Protein AF-A0A1V5TA59-F1 (afdb_monomer)

Secondary structure (DSSP, 8-state):
-HHHHHHHHHHHHHHHHHHHHHHS--SBPEEE--GGG----S-EEEEEEEEEEEETTTTEEEEEEEEEE--SS--TT-EEEEEEEESSSS-EEEEEEE-EE-HHHHHHHTTTS---SSEEEEEEEEE-TTSPSSEEEEEEEEE-SSS-EEEEEEEEEEE-

Structure (mmCIF, N/CA/C/O backbone):
data_AF-A0A1V5TA59-F1
#
_entry.id   AF-A0A1V5TA59-F1
#
loop_
_atom_site.group_PDB
_atom_site.id
_atom_site.type_symbol
_atom_site.label_atom_id
_atom_site.label_alt_id
_atom_site.label_comp_id
_atom_site.label_asym_id
_atom_site.label_entity_id
_atom_site.label_seq_id
_atom_site.pdbx_PDB_ins_code
_atom_site.Cartn_x
_atom_site.Cartn_y
_atom_site.Cartn_z
_atom_site.occupancy
_atom_site.B_iso_or_equiv
_atom_site.auth_seq_id
_atom_site.auth_comp_id
_atom_site.auth_asym_id
_atom_site.auth_atom_id
_atom_site.pdbx_PDB_model_num
ATOM 1 N N . MET A 1 1 ? 18.928 -1.586 -46.318 1.00 70.00 1 MET A N 1
ATOM 2 C CA . MET A 1 1 ? 17.678 -0.987 -45.790 1.00 70.00 1 MET A CA 1
ATOM 3 C C . MET A 1 1 ? 17.016 -1.875 -44.732 1.00 70.00 1 MET A C 1
ATOM 5 O O . MET A 1 1 ? 16.809 -1.398 -43.628 1.00 70.00 1 MET A O 1
ATOM 9 N N . TYR A 1 2 ? 16.780 -3.168 -45.000 1.00 85.81 2 TYR A N 1
ATOM 10 C CA . TYR A 1 2 ? 16.159 -4.109 -44.046 1.00 85.81 2 TYR A CA 1
ATOM 11 C C . TYR A 1 2 ? 16.878 -4.244 -42.693 1.00 85.81 2 TYR A C 1
ATOM 13 O O . TYR A 1 2 ? 16.224 -4.220 -41.657 1.00 85.81 2 TYR A O 1
ATOM 21 N N . HIS A 1 3 ? 18.214 -4.303 -42.673 1.00 91.50 3 HIS A N 1
ATOM 22 C CA . HIS A 1 3 ? 18.968 -4.377 -41.412 1.00 91.50 3 HIS A CA 1
ATOM 23 C C . HIS A 1 3 ? 18.749 -3.159 -40.508 1.00 91.50 3 HIS A C 1
ATOM 25 O O . HIS A 1 3 ? 18.651 -3.309 -39.298 1.00 91.50 3 HIS A O 1
ATOM 31 N N . LEU A 1 4 ? 18.612 -1.964 -41.091 1.00 93.62 4 LEU A N 1
ATOM 32 C CA . LEU A 1 4 ? 18.368 -0.741 -40.328 1.00 93.62 4 LEU A CA 1
ATOM 33 C C . LEU A 1 4 ? 16.965 -0.750 -39.706 1.00 93.62 4 LEU A C 1
ATOM 35 O O . LEU A 1 4 ? 16.811 -0.395 -38.545 1.00 93.62 4 LEU A O 1
ATOM 39 N N . VAL A 1 5 ? 15.965 -1.238 -40.446 1.00 94.44 5 VAL A N 1
ATOM 40 C CA . VAL A 1 5 ? 14.600 -1.423 -39.928 1.00 94.44 5 VAL A CA 1
ATOM 41 C C . VAL A 1 5 ? 14.586 -2.421 -38.767 1.00 94.44 5 VAL A C 1
ATOM 43 O O . VAL A 1 5 ? 14.000 -2.134 -37.728 1.00 94.44 5 VAL A O 1
ATOM 46 N N . ILE A 1 6 ? 15.277 -3.557 -38.904 1.00 95.19 6 ILE A N 1
ATOM 47 C CA . ILE A 1 6 ? 15.374 -4.568 -37.840 1.00 95.19 6 ILE A CA 1
ATOM 48 C C . ILE A 1 6 ? 16.051 -3.988 -36.595 1.00 95.19 6 ILE A C 1
ATOM 50 O O . ILE A 1 6 ? 15.548 -4.174 -35.492 1.00 95.19 6 ILE A O 1
ATOM 54 N N . ILE A 1 7 ? 17.149 -3.241 -36.755 1.00 96.25 7 ILE A N 1
ATOM 55 C CA . ILE A 1 7 ? 17.838 -2.597 -35.627 1.00 96.25 7 ILE A CA 1
ATOM 56 C C . ILE A 1 7 ? 16.904 -1.619 -34.912 1.00 96.25 7 ILE A C 1
ATOM 58 O O . ILE A 1 7 ? 16.820 -1.657 -33.689 1.00 96.25 7 ILE A O 1
ATOM 62 N N . VAL A 1 8 ? 16.162 -0.787 -35.649 1.00 95.69 8 VAL A N 1
ATOM 63 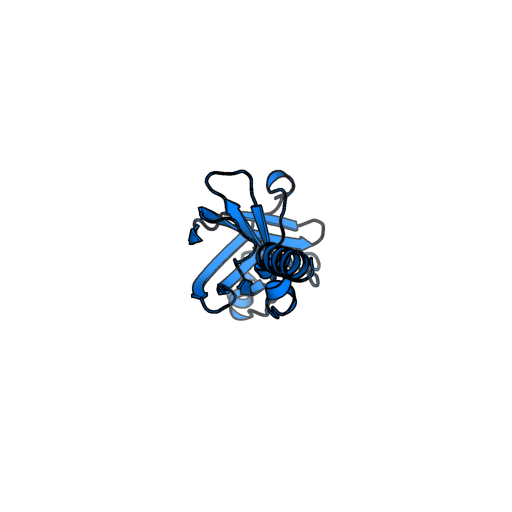C CA . VAL A 1 8 ? 15.194 0.146 -35.052 1.00 95.69 8 VAL A CA 1
ATOM 64 C C . VAL A 1 8 ? 14.113 -0.606 -34.274 1.00 95.69 8 VAL A C 1
ATOM 66 O O . VAL A 1 8 ? 13.815 -0.227 -33.145 1.00 95.69 8 VAL A O 1
ATOM 69 N N . ILE A 1 9 ? 13.570 -1.698 -34.822 1.00 94.75 9 ILE A N 1
ATOM 70 C CA . ILE A 1 9 ? 12.580 -2.536 -34.126 1.00 94.75 9 ILE A CA 1
ATOM 71 C C . ILE A 1 9 ? 13.171 -3.131 -32.842 1.00 94.75 9 ILE A C 1
ATOM 73 O O . ILE A 1 9 ? 12.536 -3.049 -31.794 1.00 94.75 9 ILE A O 1
ATOM 77 N N . CYS A 1 10 ? 14.386 -3.681 -32.892 1.00 94.00 10 CYS A N 1
ATOM 78 C CA . CYS A 1 10 ? 15.053 -4.237 -31.713 1.00 94.00 10 CYS A CA 1
ATOM 79 C C . CYS A 1 10 ? 15.318 -3.169 -30.645 1.00 94.00 10 CYS A C 1
ATOM 81 O O . CYS A 1 10 ? 15.102 -3.411 -29.462 1.00 94.00 10 CYS A O 1
ATOM 83 N N . VAL A 1 11 ? 15.750 -1.974 -31.049 1.00 93.94 11 VAL A N 1
ATOM 84 C CA . VAL A 1 11 ? 15.987 -0.855 -30.129 1.00 93.94 11 VAL A CA 1
ATOM 85 C C . VAL A 1 11 ? 14.679 -0.407 -29.477 1.00 93.94 11 VAL A C 1
ATOM 87 O O . VAL A 1 11 ? 14.627 -0.267 -28.258 1.00 93.94 11 VAL A O 1
ATOM 90 N N . LEU A 1 12 ? 13.604 -0.248 -30.255 1.00 93.50 12 LEU A N 1
ATOM 91 C CA . LEU A 1 12 ? 12.278 0.058 -29.713 1.00 93.50 12 LEU A CA 1
ATOM 92 C C . LEU A 1 12 ? 11.814 -1.034 -28.745 1.00 93.50 12 LEU A C 1
ATOM 94 O O . LEU A 1 12 ? 11.358 -0.719 -27.649 1.00 93.50 12 LEU A O 1
ATOM 98 N N . TYR A 1 13 ? 11.992 -2.306 -29.102 1.00 91.75 13 TYR A N 1
ATOM 99 C CA . TYR A 1 13 ? 11.674 -3.428 -28.224 1.00 91.75 13 TYR A CA 1
ATOM 100 C C . TYR A 1 13 ? 12.407 -3.327 -26.880 1.00 91.75 13 TYR A C 1
ATOM 102 O O . TYR A 1 13 ? 11.774 -3.487 -25.842 1.00 91.75 13 TYR A O 1
ATOM 110 N N . LEU A 1 14 ? 13.700 -2.983 -26.873 1.00 90.38 14 LEU A N 1
ATOM 111 C CA . LEU A 1 14 ? 14.466 -2.805 -25.634 1.00 90.38 14 LEU A CA 1
ATOM 112 C C . LEU A 1 14 ? 13.917 -1.670 -24.758 1.00 90.38 14 LEU A C 1
ATOM 114 O O . LEU A 1 14 ? 13.834 -1.834 -23.543 1.00 90.38 14 LEU A O 1
ATOM 118 N N . PHE A 1 15 ? 13.486 -0.551 -25.348 1.00 88.44 15 PHE A N 1
ATOM 119 C CA . PHE A 1 15 ? 12.879 0.551 -24.590 1.00 88.44 15 PHE A CA 1
ATOM 120 C C . PHE A 1 15 ? 11.531 0.180 -23.959 1.00 88.44 15 PHE A C 1
ATOM 122 O O . PHE A 1 15 ? 11.202 0.675 -22.882 1.00 88.44 15 PHE A O 1
ATOM 129 N N . PHE A 1 16 ? 10.756 -0.690 -24.609 1.00 90.75 16 PHE A N 1
ATOM 130 C CA . PHE A 1 16 ? 9.439 -1.113 -24.126 1.00 90.75 16 PHE A CA 1
ATOM 131 C C . PHE A 1 16 ? 9.446 -2.464 -23.404 1.00 90.75 16 PHE A C 1
ATOM 133 O O . PHE A 1 16 ? 8.394 -2.880 -22.920 1.00 90.75 16 PHE A O 1
ATOM 140 N N . ALA A 1 17 ? 10.597 -3.132 -23.280 1.00 88.25 17 ALA A N 1
ATOM 141 C CA . ALA A 1 17 ? 10.702 -4.490 -22.748 1.00 88.25 17 ALA A CA 1
ATOM 142 C C . ALA A 1 17 ? 10.071 -4.626 -21.355 1.00 88.25 17 ALA A C 1
ATOM 144 O O . ALA A 1 17 ? 9.270 -5.530 -21.131 1.00 88.25 17 ALA A O 1
ATOM 145 N N . ASN A 1 18 ? 10.346 -3.681 -20.453 1.00 87.56 18 ASN A N 1
ATOM 146 C CA . ASN A 1 18 ? 9.778 -3.666 -19.101 1.00 87.56 18 ASN A CA 1
ATOM 147 C C . ASN A 1 18 ? 8.251 -3.512 -19.118 1.00 87.56 18 ASN A C 1
ATOM 149 O O . ASN A 1 18 ? 7.536 -4.239 -18.430 1.00 87.56 18 ASN A O 1
ATOM 153 N N . THR A 1 19 ? 7.739 -2.594 -19.940 1.00 88.38 19 THR A N 1
ATOM 154 C CA . THR A 1 19 ? 6.296 -2.376 -20.104 1.00 88.38 19 THR A CA 1
ATOM 155 C C . THR A 1 19 ? 5.615 -3.618 -20.674 1.00 88.38 19 THR A C 1
ATOM 157 O O . THR A 1 19 ? 4.553 -4.000 -20.192 1.00 88.38 19 THR A O 1
ATOM 160 N N . ILE A 1 20 ? 6.235 -4.266 -21.665 1.00 88.44 20 ILE A N 1
ATOM 161 C CA . ILE A 1 20 ? 5.734 -5.499 -22.283 1.00 88.44 20 ILE A CA 1
ATOM 162 C C . ILE A 1 20 ? 5.744 -6.643 -21.267 1.00 88.44 20 ILE A C 1
ATOM 164 O O . ILE A 1 20 ? 4.732 -7.320 -21.123 1.00 88.44 20 ILE A O 1
ATOM 168 N N . ALA A 1 21 ? 6.834 -6.832 -20.518 1.00 87.38 21 ALA A N 1
ATOM 169 C CA . ALA A 1 21 ? 6.926 -7.854 -19.476 1.00 87.38 21 ALA A CA 1
ATOM 170 C C . ALA A 1 21 ? 5.797 -7.695 -18.441 1.00 87.38 21 ALA A C 1
ATOM 172 O O . ALA A 1 21 ? 5.088 -8.655 -18.141 1.00 87.38 21 ALA A O 1
ATOM 173 N N . LEU A 1 22 ? 5.539 -6.466 -17.981 1.00 88.69 22 LEU A N 1
ATOM 174 C CA . LEU A 1 22 ? 4.460 -6.161 -17.035 1.00 88.69 22 LEU A CA 1
ATOM 175 C C . LEU A 1 22 ? 3.043 -6.439 -17.574 1.00 88.69 22 LEU A C 1
ATOM 177 O O . LEU A 1 22 ? 2.104 -6.524 -16.776 1.00 88.69 22 LEU A O 1
ATOM 181 N N . LEU A 1 23 ? 2.839 -6.605 -18.889 1.00 88.06 23 LEU A N 1
ATOM 182 C CA . LEU A 1 23 ? 1.548 -7.055 -19.434 1.00 88.06 23 LEU A CA 1
ATOM 183 C C . LEU A 1 23 ? 1.240 -8.506 -19.050 1.00 88.06 23 LEU A C 1
ATOM 185 O O . LEU A 1 23 ? 0.073 -8.831 -18.852 1.00 88.06 23 LEU A O 1
ATOM 189 N N . PHE A 1 24 ? 2.269 -9.335 -18.878 1.00 89.31 24 PHE A N 1
ATOM 190 C CA . PHE A 1 24 ? 2.150 -10.750 -18.513 1.00 89.31 24 PHE A CA 1
ATOM 191 C C . PHE A 1 24 ? 2.226 -10.995 -16.998 1.00 89.31 24 PHE A C 1
ATOM 193 O O . PHE A 1 24 ? 2.137 -12.138 -16.553 1.00 89.31 24 PHE A O 1
ATOM 200 N N . TYR A 1 25 ? 2.387 -9.937 -16.197 1.00 90.25 25 TYR A N 1
ATOM 201 C CA . TYR A 1 25 ? 2.417 -10.045 -14.744 1.00 90.25 25 TYR A CA 1
ATOM 202 C C . TYR A 1 25 ? 1.008 -10.218 -14.162 1.00 90.25 25 TYR A C 1
ATOM 204 O O . TYR A 1 25 ? 0.137 -9.369 -14.375 1.00 90.25 25 TYR A O 1
ATOM 212 N N . ASN A 1 26 ? 0.818 -11.294 -13.393 1.00 86.94 26 ASN A N 1
ATOM 213 C CA . ASN A 1 26 ? -0.466 -11.671 -12.792 1.00 86.94 26 ASN A CA 1
ATOM 214 C C . ASN A 1 26 ? -0.672 -11.137 -11.361 1.00 86.94 26 ASN A C 1
ATOM 216 O O . ASN A 1 26 ? -1.763 -11.291 -10.816 1.00 86.94 26 ASN A O 1
ATOM 220 N N . GLY A 1 27 ? 0.348 -10.537 -10.740 1.00 85.94 27 GLY A N 1
ATOM 221 C CA . GLY A 1 27 ? 0.234 -9.922 -9.414 1.00 85.94 27 GLY A CA 1
ATOM 222 C C . GLY A 1 27 ? -0.225 -8.461 -9.459 1.00 85.94 27 GLY A C 1
ATOM 223 O O . GLY A 1 27 ? -0.564 -7.914 -10.515 1.00 85.94 27 GLY A O 1
ATOM 224 N N . SER A 1 28 ? -0.207 -7.799 -8.301 1.00 90.94 28 SER A N 1
ATOM 225 C CA . SER A 1 28 ? -0.584 -6.389 -8.208 1.00 90.94 28 SER A CA 1
ATOM 226 C C . SER A 1 28 ? 0.452 -5.498 -8.889 1.00 90.94 28 SER A C 1
ATOM 228 O O . SER A 1 28 ? 1.657 -5.624 -8.684 1.00 90.94 28 SER A O 1
ATOM 230 N N . LYS A 1 29 ? -0.017 -4.559 -9.708 1.00 90.00 29 LYS A N 1
ATOM 231 C CA . LYS A 1 29 ? 0.852 -3.629 -10.436 1.00 90.00 29 LYS A CA 1
ATOM 232 C C . LYS A 1 29 ? 1.027 -2.339 -9.647 1.00 90.00 29 LYS A C 1
ATOM 234 O O . LYS A 1 29 ? 0.087 -1.854 -9.017 1.00 90.00 29 LYS A O 1
ATOM 239 N N . VAL A 1 30 ? 2.229 -1.779 -9.724 1.00 94.25 30 VAL A N 1
ATOM 240 C CA . VAL A 1 30 ? 2.525 -0.439 -9.218 1.00 94.25 30 VAL A CA 1
ATOM 241 C C . VAL A 1 30 ? 1.934 0.612 -10.155 1.00 94.25 30 VAL A C 1
ATOM 243 O O . VAL A 1 30 ? 2.086 0.539 -11.374 1.00 94.25 30 VAL A O 1
ATOM 246 N N . GLU A 1 31 ? 1.279 1.620 -9.593 1.00 95.19 31 GLU A N 1
ATOM 247 C CA . GLU A 1 31 ? 0.785 2.780 -10.338 1.00 95.19 31 GLU A CA 1
ATOM 248 C C . GLU A 1 31 ? 1.328 4.074 -9.736 1.00 95.19 31 GLU A C 1
ATOM 250 O O . GLU A 1 31 ? 1.491 4.189 -8.525 1.00 95.19 31 GLU A O 1
ATOM 255 N N . LYS A 1 32 ? 1.621 5.070 -10.574 1.00 96.69 32 LYS A N 1
ATOM 256 C CA . LYS A 1 32 ? 2.077 6.377 -10.087 1.00 96.69 32 LYS A CA 1
ATOM 257 C C . LYS A 1 32 ? 0.918 7.124 -9.432 1.00 96.69 32 LYS A C 1
ATOM 259 O O . LYS A 1 32 ? -0.187 7.145 -9.968 1.00 96.69 32 LYS A O 1
ATOM 264 N N . V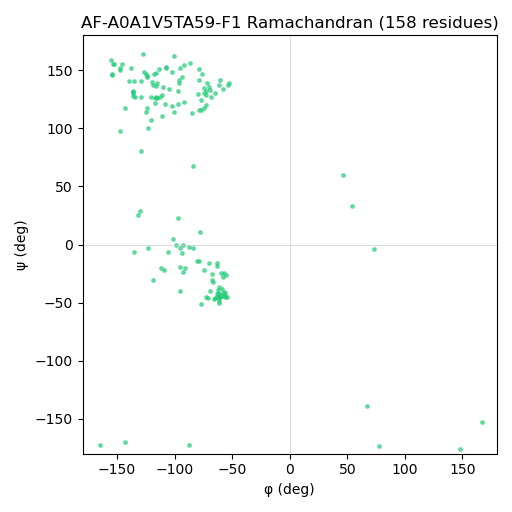AL A 1 33 ? 1.187 7.785 -8.312 1.00 97.50 33 VAL A N 1
ATOM 265 C CA . VAL A 1 33 ? 0.203 8.596 -7.587 1.00 97.50 33 VAL A CA 1
ATOM 266 C C . VAL A 1 33 ? 0.832 9.902 -7.106 1.00 97.50 33 VAL A C 1
ATOM 268 O O . VAL A 1 33 ? 2.036 9.969 -6.875 1.00 97.50 33 VAL A O 1
ATOM 271 N N . ASN A 1 34 ? 0.027 10.956 -6.962 1.00 97.12 34 ASN A N 1
ATOM 272 C CA . ASN A 1 34 ? 0.462 12.175 -6.289 1.00 97.12 34 ASN A CA 1
ATOM 273 C C . ASN A 1 34 ? 0.264 12.017 -4.774 1.00 97.12 34 ASN A C 1
ATOM 275 O O . ASN A 1 34 ? -0.876 11.955 -4.313 1.00 97.12 34 ASN A O 1
ATOM 279 N N . PHE A 1 35 ? 1.354 11.978 -4.007 1.00 96.38 35 PHE A N 1
ATOM 280 C CA . PHE A 1 35 ? 1.293 11.802 -2.555 1.00 96.38 35 PHE A CA 1
ATOM 281 C C . PHE A 1 35 ? 0.487 12.910 -1.861 1.00 96.38 35 PHE A C 1
ATOM 283 O O . PHE A 1 35 ? -0.304 12.617 -0.971 1.00 96.38 35 PHE A O 1
ATOM 290 N N . ASP A 1 36 ? 0.600 14.158 -2.323 1.00 94.81 36 ASP A N 1
ATOM 291 C CA . ASP A 1 36 ? -0.073 15.312 -1.705 1.00 94.81 36 ASP A CA 1
ATOM 292 C C . ASP A 1 36 ? -1.596 15.296 -1.919 1.00 94.81 36 ASP A C 1
ATOM 294 O O . ASP A 1 36 ? -2.345 15.985 -1.231 1.00 94.81 36 ASP A O 1
ATOM 298 N N . SER A 1 37 ? -2.077 14.484 -2.868 1.00 94.75 37 SER A N 1
ATOM 299 C CA . SER A 1 37 ? -3.511 14.258 -3.075 1.00 94.75 37 SER A CA 1
ATOM 300 C C . SER A 1 37 ? -4.111 13.249 -2.092 1.00 94.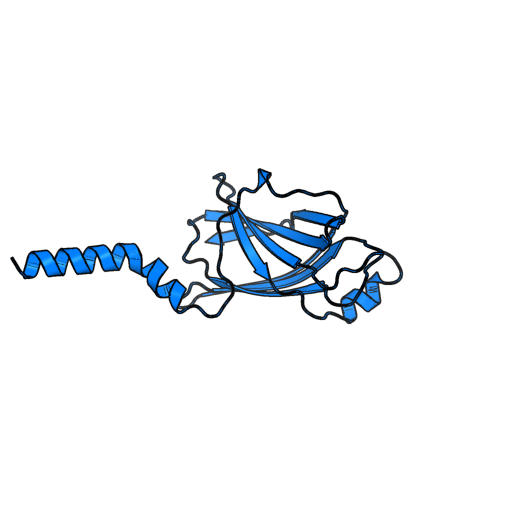75 37 SER A C 1
ATOM 302 O O . SER A 1 37 ? -5.337 13.158 -1.975 1.00 94.75 37 SER A O 1
ATOM 304 N N . LEU A 1 38 ? -3.270 12.485 -1.386 1.00 95.56 38 LEU A N 1
ATOM 305 C CA . LEU A 1 38 ? -3.718 11.479 -0.436 1.00 95.56 38 LEU A CA 1
ATOM 306 C C . LEU A 1 38 ? -4.121 12.169 0.868 1.00 95.56 38 LEU A C 1
ATOM 308 O O . LEU A 1 38 ? -3.308 12.783 1.555 1.00 95.56 38 LEU A O 1
ATOM 312 N N . LYS A 1 39 ? -5.404 12.074 1.208 1.00 93.06 39 LYS A N 1
ATOM 313 C CA . LYS A 1 39 ? -5.957 12.695 2.411 1.00 93.06 39 LYS A CA 1
ATOM 314 C C . LYS A 1 39 ? -5.915 11.723 3.585 1.00 93.06 39 LYS A C 1
ATOM 316 O O . LYS A 1 39 ? -5.984 10.509 3.408 1.00 93.06 39 LYS A O 1
ATOM 321 N N . SER A 1 40 ? -5.871 12.280 4.789 1.00 95.94 40 SER A N 1
ATOM 322 C CA . SER A 1 40 ? -6.015 11.547 6.043 1.00 95.94 40 SER A CA 1
ATOM 323 C C . SER A 1 40 ? -6.948 12.329 6.958 1.00 95.94 40 SER A C 1
ATOM 325 O O . SER A 1 40 ? -6.760 13.530 7.142 1.00 95.94 40 SER A O 1
ATOM 327 N N . ASN A 1 41 ? -7.985 11.678 7.478 1.00 95.75 41 ASN A N 1
ATOM 328 C CA . ASN A 1 41 ? -8.937 12.292 8.408 1.00 95.75 41 ASN A CA 1
ATOM 329 C C . ASN A 1 41 ? -9.278 11.401 9.609 1.00 95.75 41 ASN A C 1
ATOM 331 O O . ASN A 1 41 ? -9.986 11.837 10.513 1.00 95.75 41 ASN A O 1
ATOM 335 N N . SER A 1 42 ? -8.795 10.160 9.608 1.00 94.69 42 SER A N 1
ATOM 336 C CA . SER A 1 42 ? -9.094 9.161 10.622 1.00 94.69 42 SER A CA 1
ATOM 337 C C . SER A 1 42 ? -7.810 8.582 11.193 1.00 94.69 42 SER A C 1
ATOM 339 O O . SER A 1 42 ? -6.793 8.447 10.503 1.00 94.69 42 SER A O 1
ATOM 341 N N . LYS A 1 43 ? -7.865 8.205 12.470 1.00 93.31 43 LYS A N 1
ATOM 342 C CA . LYS A 1 43 ? -6.794 7.443 13.105 1.00 93.31 43 LYS A CA 1
ATOM 343 C C . LYS A 1 43 ? -6.753 6.043 12.492 1.00 93.31 43 LYS A C 1
ATOM 345 O O . LYS A 1 43 ? -7.775 5.358 12.455 1.00 93.31 43 LYS A O 1
ATOM 350 N N . ALA A 1 44 ? -5.578 5.633 12.024 1.00 95.06 44 ALA A N 1
ATOM 351 C CA . ALA A 1 44 ? -5.331 4.283 11.541 1.00 95.06 44 ALA A CA 1
ATOM 352 C C . ALA A 1 44 ? -4.569 3.452 12.573 1.00 95.06 44 ALA A C 1
ATOM 354 O O . ALA A 1 44 ? -3.738 3.968 13.322 1.00 95.06 44 ALA A O 1
ATOM 355 N N . TYR A 1 45 ? -4.844 2.156 12.557 1.00 96.94 45 TYR A N 1
ATOM 356 C CA . TYR A 1 45 ? -4.090 1.115 13.234 1.00 96.94 45 TYR A CA 1
ATOM 357 C C . TYR A 1 45 ? -3.494 0.229 12.154 1.00 96.94 45 TYR A C 1
ATOM 359 O O . TYR A 1 45 ? -4.215 -0.230 11.267 1.00 96.94 45 TYR A O 1
ATOM 367 N N . VAL A 1 46 ? -2.182 0.036 12.206 1.00 97.12 46 VAL A N 1
ATOM 368 C CA . VAL A 1 46 ? -1.423 -0.643 11.157 1.00 97.12 46 VAL A CA 1
ATOM 369 C C . VAL A 1 46 ? -0.386 -1.547 11.798 1.00 97.12 46 VAL A C 1
ATOM 371 O O . VAL A 1 46 ? 0.265 -1.160 12.768 1.00 97.12 46 VAL A O 1
ATOM 374 N N . SER A 1 47 ? -0.200 -2.725 11.216 1.00 97.00 47 SER A N 1
ATOM 375 C CA . SER A 1 47 ? 0.953 -3.575 11.475 1.00 97.00 47 SER A CA 1
ATOM 376 C C . SER A 1 47 ? 1.482 -4.129 10.159 1.00 97.00 47 SER A C 1
ATOM 378 O O . SER A 1 47 ? 0.716 -4.613 9.323 1.00 97.00 47 SER A O 1
ATOM 380 N N . VAL A 1 48 ? 2.798 -4.031 9.989 1.00 96.31 48 VAL A N 1
ATOM 381 C CA . VAL A 1 48 ? 3.544 -4.699 8.923 1.00 96.31 48 VAL A CA 1
ATOM 382 C C . VAL A 1 48 ? 4.179 -5.925 9.556 1.00 96.31 48 VAL A C 1
ATOM 384 O O . VAL A 1 48 ? 4.994 -5.793 10.465 1.00 96.31 48 VAL A O 1
ATOM 387 N N . GLU A 1 49 ? 3.748 -7.104 9.123 1.00 95.94 49 GLU A N 1
ATOM 388 C CA . GLU A 1 49 ? 4.171 -8.381 9.702 1.00 95.94 49 GLU A CA 1
ATOM 389 C C . GLU A 1 49 ? 5.336 -8.975 8.904 1.00 95.94 49 GLU A C 1
ATOM 391 O O . GLU A 1 49 ? 6.291 -9.472 9.497 1.00 95.94 49 GLU A O 1
ATOM 396 N N . SER A 1 50 ? 5.301 -8.871 7.571 1.00 93.38 50 SER A N 1
ATOM 397 C CA . SER A 1 50 ? 6.450 -9.200 6.728 1.00 93.38 50 SER A CA 1
ATOM 398 C C . SER A 1 50 ? 6.521 -8.343 5.464 1.00 93.38 50 SER A C 1
ATOM 400 O O . SER A 1 50 ? 5.510 -7.884 4.928 1.00 93.38 50 SER A O 1
ATOM 402 N N . SER A 1 51 ? 7.751 -8.125 5.002 1.00 93.88 51 SER A N 1
ATOM 403 C CA . SER A 1 51 ? 8.085 -7.506 3.722 1.00 93.88 51 SER A CA 1
ATOM 404 C C . SER A 1 51 ? 9.315 -8.226 3.179 1.00 93.88 51 SER A C 1
ATOM 406 O O . SER A 1 51 ? 10.355 -8.220 3.837 1.00 93.88 51 SER A O 1
ATOM 408 N N . GLU A 1 52 ? 9.196 -8.880 2.028 1.00 94.62 52 GLU A N 1
ATOM 409 C CA . GLU A 1 52 ? 10.219 -9.796 1.512 1.00 94.62 52 GLU A CA 1
ATOM 410 C C . GLU A 1 52 ? 10.466 -9.587 0.019 1.00 94.62 52 GLU A C 1
ATOM 412 O O . GLU A 1 52 ? 9.531 -9.628 -0.782 1.00 94.62 52 GLU A O 1
ATOM 417 N N . HIS A 1 53 ? 11.742 -9.472 -0.346 1.00 94.75 53 HIS A N 1
ATOM 418 C CA . HIS A 1 53 ? 12.173 -9.499 -1.735 1.00 94.75 53 HIS A CA 1
ATOM 419 C C . HIS A 1 53 ? 12.173 -10.941 -2.247 1.00 94.75 53 HIS A C 1
ATOM 421 O O . HIS A 1 53 ? 12.942 -11.782 -1.773 1.00 94.75 53 HIS A O 1
ATOM 427 N N . LEU A 1 54 ? 11.312 -11.229 -3.222 1.00 93.88 54 LEU A N 1
ATOM 428 C CA . LEU A 1 54 ? 11.212 -12.538 -3.869 1.00 93.88 54 LEU A CA 1
ATOM 429 C C . LEU A 1 54 ? 12.077 -12.625 -5.137 1.00 93.88 54 LEU A C 1
ATOM 431 O O . LEU A 1 54 ? 12.451 -13.725 -5.550 1.00 93.88 54 LEU A O 1
ATOM 435 N N . GLY A 1 55 ? 12.394 -11.481 -5.752 1.00 91.25 55 GLY A N 1
ATOM 436 C CA . GLY A 1 55 ? 13.218 -11.386 -6.955 1.00 91.25 55 GLY A CA 1
ATOM 437 C C . GLY A 1 55 ? 12.548 -11.989 -8.193 1.00 91.25 55 GLY A C 1
ATOM 438 O O . GLY A 1 55 ? 11.355 -11.803 -8.441 1.00 91.25 55 GLY A O 1
ATOM 439 N N . GLY A 1 56 ? 13.331 -12.704 -9.003 1.00 89.75 56 GLY A N 1
ATOM 440 C CA . GLY A 1 56 ? 12.865 -13.336 -10.238 1.00 89.75 56 GLY A CA 1
ATOM 441 C C . GLY A 1 56 ? 12.708 -12.362 -11.410 1.00 89.75 56 GLY A C 1
ATOM 442 O O . GLY A 1 56 ? 13.061 -11.192 -11.330 1.00 89.75 56 GLY A O 1
ATOM 443 N N . MET A 1 57 ? 12.160 -12.849 -12.529 1.00 88.00 57 MET A N 1
ATOM 444 C CA . MET A 1 57 ? 12.059 -12.068 -13.776 1.00 88.00 57 MET A CA 1
ATOM 445 C C . MET A 1 57 ? 11.246 -10.773 -13.623 1.00 88.00 57 MET A C 1
ATOM 447 O O . MET A 1 57 ? 11.437 -9.847 -14.408 1.00 88.00 57 MET A O 1
ATOM 451 N N . PHE A 1 58 ? 10.335 -10.719 -12.646 1.00 92.12 58 PHE A N 1
ATOM 452 C CA . PHE A 1 58 ? 9.480 -9.562 -12.392 1.00 92.12 58 PHE A CA 1
ATOM 453 C C . PHE A 1 58 ? 9.944 -8.685 -11.221 1.00 92.12 58 PHE A C 1
ATOM 455 O O . PHE A 1 58 ? 9.230 -7.733 -10.908 1.00 92.12 58 PHE A O 1
ATOM 462 N N . GLU A 1 59 ? 11.098 -8.963 -10.598 1.00 92.81 59 GLU A N 1
ATOM 463 C CA . GLU A 1 59 ? 11.580 -8.257 -9.395 1.00 92.81 59 GLU A CA 1
ATOM 464 C C . GLU A 1 59 ? 10.457 -8.115 -8.354 1.00 92.81 59 GLU A C 1
ATOM 466 O O . GLU A 1 59 ? 9.973 -7.015 -8.052 1.00 92.81 59 GLU A O 1
ATOM 471 N N . GLU A 1 60 ? 9.939 -9.267 -7.925 1.00 94.69 60 GLU A N 1
ATOM 472 C CA . GLU A 1 60 ? 8.755 -9.346 -7.081 1.00 94.69 60 GLU A CA 1
ATOM 473 C C . GLU A 1 60 ? 9.069 -9.045 -5.616 1.00 94.69 60 GLU A C 1
ATOM 475 O O . GLU A 1 60 ? 10.061 -9.505 -5.055 1.00 94.69 60 GLU A O 1
ATOM 480 N N . GLU A 1 61 ? 8.140 -8.343 -4.984 1.00 96.00 61 GLU A N 1
ATOM 481 C CA . GLU A 1 61 ? 8.096 -8.077 -3.554 1.00 96.00 61 GLU A CA 1
ATOM 482 C C . GLU A 1 61 ? 6.828 -8.691 -2.965 1.00 96.00 61 GLU A C 1
ATOM 484 O O . GLU A 1 61 ? 5.765 -8.726 -3.599 1.00 96.00 61 GLU A O 1
ATOM 489 N N . TYR A 1 62 ? 6.932 -9.148 -1.725 1.00 95.31 62 TYR A N 1
ATOM 490 C CA . TYR A 1 62 ? 5.829 -9.656 -0.928 1.00 95.31 62 TYR A CA 1
ATOM 491 C C . TYR A 1 62 ? 5.605 -8.773 0.291 1.00 95.31 62 TYR A C 1
ATOM 493 O O . TYR A 1 62 ? 6.553 -8.404 0.974 1.00 95.31 62 TYR A O 1
ATOM 501 N N . PHE A 1 63 ? 4.344 -8.466 0.585 1.00 96.06 63 PHE A N 1
ATOM 502 C CA . PHE A 1 63 ? 3.960 -7.662 1.737 1.00 96.06 63 PHE A CA 1
ATOM 503 C C . PHE A 1 63 ? 2.782 -8.295 2.480 1.00 96.06 63 PHE A C 1
ATOM 505 O O . PHE A 1 63 ? 1.727 -8.557 1.887 1.00 96.06 63 PHE A O 1
ATOM 512 N N . HIS A 1 64 ? 2.946 -8.485 3.790 1.00 96.56 64 HIS A N 1
ATOM 513 C CA . HIS A 1 64 ? 1.939 -9.044 4.684 1.00 96.56 64 HIS A CA 1
ATOM 514 C C . HIS A 1 64 ? 1.717 -8.168 5.915 1.00 96.56 64 HIS A C 1
ATOM 516 O O . HIS A 1 64 ? 2.655 -7.629 6.506 1.00 96.56 64 HIS A O 1
ATOM 522 N N . GLY A 1 65 ? 0.461 -8.052 6.335 1.00 97.44 65 GLY A N 1
ATOM 523 C CA . GLY A 1 65 ? 0.107 -7.334 7.551 1.00 97.44 65 GLY A CA 1
ATOM 524 C C . GLY A 1 65 ? -1.385 -7.079 7.657 1.00 97.44 65 GLY A C 1
ATOM 525 O O . GLY A 1 65 ? -2.204 -7.809 7.092 1.00 97.44 65 GLY A O 1
ATOM 526 N N . TRP A 1 66 ? -1.752 -6.017 8.365 1.00 97.81 66 TRP A N 1
ATOM 527 C CA . TRP A 1 66 ? -3.138 -5.580 8.487 1.00 97.81 66 TRP A CA 1
ATOM 528 C C . TRP A 1 66 ? -3.239 -4.082 8.760 1.00 97.81 66 TRP A C 1
ATOM 530 O O . TRP A 1 66 ? -2.321 -3.460 9.298 1.00 97.81 66 TRP A O 1
ATOM 540 N N . ALA A 1 67 ? -4.376 -3.498 8.387 1.00 97.62 67 ALA A N 1
ATOM 541 C CA . ALA A 1 67 ? -4.667 -2.102 8.661 1.00 97.62 67 ALA A CA 1
ATOM 542 C C . ALA A 1 67 ? -6.171 -1.803 8.726 1.00 97.62 67 ALA A C 1
ATOM 544 O O . ALA A 1 67 ? -6.981 -2.390 8.000 1.00 97.62 67 ALA A O 1
ATOM 545 N N . PHE A 1 68 ? -6.557 -0.857 9.582 1.00 96.88 68 PHE A N 1
ATOM 546 C CA . PHE A 1 68 ? -7.921 -0.334 9.648 1.00 96.88 68 PHE A CA 1
ATOM 547 C C . PHE A 1 68 ? -7.9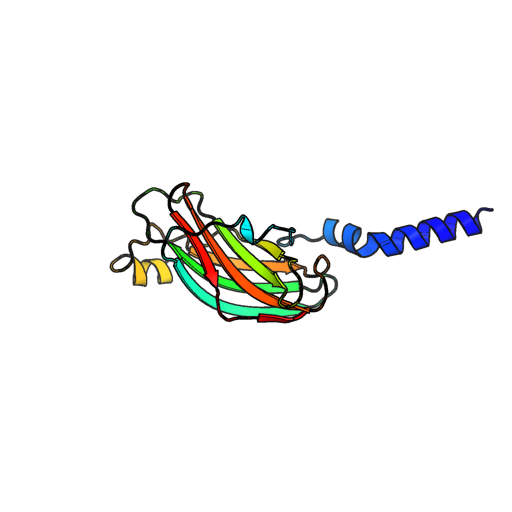80 1.083 10.232 1.00 96.88 68 PHE A C 1
ATOM 549 O O . PHE A 1 68 ? -7.079 1.506 10.955 1.00 96.88 68 PHE A O 1
ATOM 556 N N . CYS A 1 69 ? -9.056 1.806 9.937 1.00 95.94 69 CYS A N 1
ATOM 557 C CA . CYS A 1 69 ? -9.482 2.992 10.670 1.00 95.94 69 CYS A CA 1
ATOM 558 C C . CYS A 1 69 ? -10.722 2.658 11.501 1.00 95.94 69 CYS A C 1
ATOM 560 O O . CYS A 1 69 ? -11.499 1.767 11.157 1.00 95.94 69 CYS A O 1
ATOM 562 N N . GLU A 1 70 ? -10.918 3.379 12.601 1.00 93.06 70 GLU A N 1
ATOM 563 C CA . GLU A 1 70 ? -12.138 3.221 13.396 1.00 93.06 70 GLU A CA 1
ATOM 564 C C . GLU A 1 70 ? -13.343 3.673 12.573 1.00 93.06 70 GLU A C 1
ATOM 566 O O . GLU A 1 70 ? -13.345 4.771 12.011 1.00 93.06 70 GLU A O 1
ATOM 571 N N . THR A 1 71 ? -14.382 2.846 12.514 1.00 91.69 71 THR A N 1
ATOM 572 C CA . THR A 1 71 ? -15.629 3.232 11.866 1.00 91.69 71 THR A CA 1
ATOM 573 C C . THR A 1 71 ? -16.816 2.461 12.428 1.00 91.69 71 THR A C 1
ATOM 575 O O . THR A 1 71 ? -16.717 1.304 12.829 1.00 91.69 71 THR A O 1
ATOM 578 N N . LYS A 1 72 ? -17.969 3.127 12.479 1.00 86.88 72 LYS A N 1
ATOM 579 C CA . LYS A 1 72 ? -19.248 2.522 12.887 1.00 86.88 72 LYS A CA 1
ATOM 580 C C . LYS A 1 72 ? -20.186 2.289 11.705 1.00 86.88 72 LYS A C 1
ATOM 582 O O . LYS A 1 72 ? -21.259 1.723 11.895 1.00 86.88 72 LYS A O 1
ATOM 587 N N . VAL A 1 73 ? -19.809 2.764 10.521 1.00 90.81 73 VAL A N 1
ATOM 588 C CA . VAL A 1 73 ? -20.597 2.616 9.298 1.00 90.81 73 VAL A CA 1
ATOM 589 C C . VAL A 1 73 ? -20.027 1.482 8.458 1.00 90.81 73 VAL A C 1
ATOM 591 O O . VAL A 1 73 ? -18.890 1.062 8.669 1.00 90.81 73 VAL A O 1
ATOM 594 N N . ASP A 1 74 ? -20.834 0.985 7.525 1.00 91.69 74 ASP A N 1
ATOM 595 C CA . ASP A 1 74 ? -20.419 -0.085 6.626 1.00 91.69 74 ASP A CA 1
ATOM 596 C C . ASP A 1 74 ? -19.107 0.250 5.900 1.00 91.69 74 ASP A C 1
ATOM 598 O O . ASP A 1 74 ? -18.890 1.374 5.438 1.00 91.69 74 ASP A O 1
ATOM 602 N N . ASN A 1 75 ? -18.230 -0.746 5.827 1.00 92.75 75 ASN A N 1
ATOM 603 C CA . ASN A 1 75 ? -16.942 -0.682 5.145 1.00 92.75 75 ASN A CA 1
ATOM 604 C C . ASN A 1 75 ? -16.761 -1.886 4.205 1.00 92.75 75 ASN A C 1
ATOM 606 O O . ASN A 1 75 ? -15.642 -2.342 3.972 1.00 92.75 75 ASN A O 1
ATOM 610 N N . THR A 1 76 ? -17.851 -2.449 3.672 1.00 89.12 76 THR A N 1
ATOM 611 C CA . THR A 1 76 ? -17.783 -3.664 2.841 1.00 89.12 76 THR A CA 1
ATOM 612 C C . THR A 1 76 ? -16.877 -3.474 1.614 1.00 89.12 76 THR A C 1
ATOM 614 O O . THR A 1 76 ? -16.230 -4.416 1.164 1.00 89.12 76 THR A O 1
ATOM 617 N N . ASN A 1 77 ? -16.750 -2.234 1.128 1.00 89.38 77 ASN A N 1
ATOM 618 C CA . ASN A 1 77 ? -15.882 -1.854 0.009 1.00 89.38 77 ASN A CA 1
ATOM 619 C C . ASN A 1 77 ? -14.516 -1.288 0.443 1.00 89.38 77 ASN A C 1
ATOM 621 O O . ASN A 1 77 ? -13.894 -0.535 -0.313 1.00 89.38 77 ASN A O 1
ATOM 625 N N . LYS A 1 78 ? -14.057 -1.615 1.656 1.00 94.19 78 LYS A N 1
ATOM 626 C CA . LYS A 1 78 ? -12.780 -1.148 2.198 1.00 94.19 78 LYS A CA 1
ATOM 627 C C . LYS A 1 78 ? -11.617 -1.438 1.254 1.00 94.19 78 LYS A C 1
ATOM 629 O O . LYS A 1 78 ? -11.483 -2.533 0.707 1.00 94.19 78 LYS A O 1
ATOM 634 N N . GLN A 1 79 ? -10.713 -0.470 1.149 1.00 95.31 79 GLN A N 1
ATOM 635 C CA . GLN A 1 79 ? -9.462 -0.595 0.413 1.00 95.31 79 GLN A CA 1
ATOM 636 C C . GLN A 1 79 ? -8.278 -0.409 1.351 1.00 95.31 79 GLN A C 1
ATOM 638 O O . GLN A 1 79 ? -8.255 0.505 2.179 1.00 95.31 79 GLN A O 1
ATOM 643 N N . ILE A 1 80 ? -7.272 -1.263 1.185 1.00 97.06 80 ILE A N 1
ATOM 644 C CA . ILE A 1 80 ? -5.989 -1.123 1.860 1.00 97.06 80 ILE A CA 1
ATOM 645 C C . ILE A 1 80 ? -4.919 -1.123 0.777 1.00 97.06 80 ILE A C 1
ATOM 647 O O . ILE A 1 80 ? -4.736 -2.109 0.070 1.00 97.06 80 ILE A O 1
ATOM 651 N N . ASN A 1 81 ? -4.236 0.003 0.617 1.00 97.62 81 ASN A N 1
ATOM 652 C CA . ASN A 1 81 ? -3.218 0.181 -0.408 1.00 97.62 81 ASN A CA 1
ATOM 653 C C . ASN A 1 81 ? -1.857 0.402 0.247 1.00 97.62 81 ASN A C 1
ATOM 655 O O . ASN A 1 81 ? -1.757 1.042 1.295 1.00 97.62 81 ASN A O 1
ATOM 659 N N . ILE A 1 82 ? -0.806 -0.071 -0.412 1.00 98.06 82 ILE A N 1
ATOM 660 C CA . ILE A 1 82 ? 0.578 0.195 -0.020 1.00 98.06 82 ILE A CA 1
ATOM 661 C C . ILE A 1 82 ? 1.079 1.353 -0.877 1.00 98.06 82 ILE A C 1
ATOM 663 O O . ILE A 1 82 ? 0.872 1.370 -2.092 1.00 98.06 82 ILE A O 1
ATOM 667 N N . ILE A 1 83 ? 1.702 2.343 -0.251 1.00 98.31 83 ILE A N 1
ATOM 668 C CA . ILE A 1 83 ? 2.189 3.557 -0.895 1.00 98.31 83 ILE A CA 1
ATOM 669 C C . ILE A 1 83 ? 3.697 3.650 -0.673 1.00 98.31 83 ILE A C 1
ATOM 671 O O . ILE A 1 83 ? 4.171 3.622 0.458 1.00 98.31 83 ILE A O 1
ATOM 675 N N . PHE A 1 84 ? 4.445 3.819 -1.755 1.00 98.19 84 PHE A N 1
ATOM 676 C CA . PHE A 1 84 ? 5.894 3.969 -1.747 1.00 98.19 84 PHE A CA 1
ATOM 677 C C . PHE A 1 84 ? 6.238 5.397 -2.143 1.00 98.19 84 PHE A C 1
ATOM 679 O O . PHE A 1 84 ? 6.033 5.787 -3.294 1.00 98.19 84 PHE A O 1
ATOM 686 N N . LYS A 1 85 ? 6.751 6.197 -1.207 1.00 98.25 85 LYS A N 1
ATOM 687 C CA . LYS A 1 85 ? 7.213 7.566 -1.477 1.00 98.25 85 LYS A CA 1
ATOM 688 C C . LYS A 1 85 ? 8.731 7.573 -1.549 1.00 98.25 85 LYS A C 1
ATOM 690 O O . LYS A 1 85 ? 9.388 7.219 -0.575 1.00 98.25 85 LYS A O 1
ATOM 695 N N . ASN A 1 86 ? 9.283 7.963 -2.694 1.00 97.94 86 ASN A N 1
ATOM 696 C CA . ASN A 1 86 ? 10.729 8.028 -2.863 1.00 97.94 86 ASN A CA 1
ATOM 697 C C . ASN A 1 86 ? 11.333 9.037 -1.871 1.00 97.94 86 ASN A C 1
ATOM 699 O O . ASN A 1 86 ? 10.797 10.125 -1.673 1.00 97.94 86 ASN A O 1
ATOM 703 N N . ASN A 1 87 ? 12.458 8.682 -1.255 1.00 96.81 87 ASN A N 1
ATOM 704 C CA . ASN A 1 87 ? 13.102 9.518 -0.241 1.00 96.81 87 ASN A CA 1
ATOM 705 C C . ASN A 1 87 ? 13.821 10.748 -0.814 1.00 96.81 87 ASN A C 1
ATOM 707 O O . ASN A 1 87 ? 14.062 11.711 -0.090 1.00 96.81 87 ASN A O 1
ATOM 711 N N . LYS A 1 88 ? 14.191 10.720 -2.099 1.00 96.31 88 LYS A N 1
ATOM 712 C CA . LYS A 1 88 ? 14.984 11.770 -2.761 1.00 96.31 88 LYS A CA 1
ATOM 713 C C . LYS A 1 88 ? 14.199 12.556 -3.806 1.00 96.31 88 LYS A C 1
ATOM 715 O O . LYS A 1 88 ? 14.609 13.650 -4.180 1.00 96.31 88 LYS A O 1
ATOM 720 N N . THR A 1 89 ? 13.101 12.001 -4.305 1.00 94.75 89 THR A N 1
ATOM 721 C CA . THR A 1 89 ? 12.271 12.612 -5.347 1.00 94.75 89 THR A CA 1
ATOM 722 C C . THR A 1 89 ? 10.814 12.662 -4.905 1.00 94.75 89 THR A C 1
ATOM 724 O O . THR A 1 89 ? 10.395 11.927 -4.020 1.00 94.75 89 THR A O 1
ATOM 727 N N . ASN A 1 90 ? 9.993 13.471 -5.574 1.00 90.69 90 ASN A N 1
ATOM 728 C CA . ASN A 1 90 ? 8.548 13.498 -5.319 1.00 90.69 90 ASN A CA 1
ATOM 729 C C . ASN A 1 90 ? 7.793 12.324 -5.973 1.00 90.69 90 ASN A C 1
ATOM 731 O O . ASN A 1 90 ? 6.564 12.341 -6.037 1.00 90.69 90 ASN A O 1
ATOM 735 N N . LYS A 1 91 ? 8.495 11.310 -6.502 1.00 96.56 91 LYS A N 1
ATOM 736 C CA . LYS A 1 91 ? 7.838 10.161 -7.131 1.00 96.56 91 LYS A CA 1
ATOM 737 C C . LYS A 1 91 ? 7.206 9.276 -6.068 1.00 96.56 91 LYS A C 1
ATOM 739 O O . LYS A 1 91 ? 7.842 8.895 -5.086 1.00 96.56 91 LYS A O 1
ATOM 744 N N . CYS A 1 92 ? 5.953 8.921 -6.310 1.00 97.81 92 CYS A N 1
ATOM 745 C CA . CYS A 1 92 ? 5.191 8.064 -5.430 1.00 97.81 92 CYS A CA 1
ATOM 746 C C . CYS A 1 92 ? 4.440 7.007 -6.237 1.00 97.81 92 CYS A C 1
ATOM 748 O O . CYS A 1 92 ? 3.933 7.280 -7.331 1.00 97.81 92 CYS A O 1
ATOM 750 N N . TYR A 1 93 ? 4.403 5.798 -5.691 1.00 98.00 93 TYR A N 1
ATOM 751 C CA . TYR A 1 93 ? 3.775 4.636 -6.298 1.00 98.00 93 TYR A CA 1
ATOM 752 C C . TYR A 1 93 ? 2.761 4.036 -5.330 1.00 98.00 93 TYR A C 1
ATOM 754 O O . TYR A 1 93 ? 2.964 4.064 -4.119 1.00 98.00 93 TYR A O 1
ATOM 762 N N . ARG A 1 94 ? 1.676 3.487 -5.864 1.00 98.00 94 ARG A N 1
ATOM 763 C CA . ARG A 1 94 ? 0.639 2.779 -5.122 1.00 98.00 94 ARG A CA 1
ATOM 764 C C . ARG A 1 94 ? 0.533 1.352 -5.626 1.00 98.00 94 ARG A C 1
ATOM 766 O O . ARG A 1 94 ? 0.563 1.111 -6.829 1.00 98.00 94 ARG A O 1
ATOM 773 N N . VAL A 1 95 ? 0.343 0.430 -4.697 1.00 97.12 95 VAL A N 1
ATOM 774 C CA . VAL A 1 95 ? -0.061 -0.947 -4.954 1.00 97.12 95 VAL A CA 1
ATOM 775 C C . VAL A 1 95 ? -1.411 -1.145 -4.288 1.00 97.12 95 VAL A C 1
ATOM 777 O O . VAL A 1 95 ? -1.555 -0.939 -3.081 1.00 97.12 95 VAL A O 1
ATOM 780 N N . LYS A 1 96 ? -2.417 -1.515 -5.080 1.00 95.25 96 LYS A N 1
ATOM 781 C CA . LYS A 1 96 ? -3.734 -1.861 -4.545 1.00 95.25 96 LYS A CA 1
ATOM 782 C C . LYS A 1 96 ? -3.694 -3.285 -4.002 1.00 95.25 96 LYS A C 1
ATOM 784 O O . LYS A 1 96 ? -3.265 -4.196 -4.712 1.00 95.25 96 LYS A O 1
ATOM 789 N N . SER A 1 97 ? -4.155 -3.469 -2.768 1.00 91.81 97 SER A N 1
ATOM 790 C CA . SER A 1 97 ? -4.384 -4.789 -2.184 1.00 91.81 97 SER A CA 1
ATOM 791 C C . SER A 1 97 ? -5.871 -4.966 -1.918 1.00 91.81 97 SER A C 1
ATOM 793 O O . SER A 1 97 ? -6.552 -4.065 -1.428 1.00 91.81 97 SER A O 1
ATOM 795 N N . ASN A 1 98 ? -6.373 -6.161 -2.205 1.00 87.44 98 ASN A N 1
ATOM 796 C CA . ASN A 1 98 ? -7.698 -6.550 -1.748 1.00 87.44 98 ASN A CA 1
ATOM 797 C C . ASN A 1 98 ? -7.616 -6.839 -0.251 1.00 87.44 98 ASN A C 1
ATOM 799 O O . ASN A 1 98 ? -6.733 -7.592 0.175 1.00 87.44 98 ASN A O 1
ATOM 803 N N . ALA A 1 99 ? -8.524 -6.258 0.533 1.00 93.75 99 ALA A N 1
ATOM 804 C CA . ALA A 1 99 ? -8.617 -6.553 1.954 1.00 93.75 99 ALA A CA 1
ATOM 805 C C . ALA A 1 99 ? -8.845 -8.058 2.159 1.00 93.75 99 ALA A C 1
ATOM 807 O O . ALA A 1 99 ? -9.670 -8.672 1.481 1.00 93.75 99 ALA A O 1
ATOM 808 N N . GLN A 1 100 ? -8.093 -8.655 3.077 1.00 95.50 100 GLN A N 1
ATOM 809 C CA . GLN A 1 100 ? -8.175 -10.079 3.396 1.00 95.50 100 GLN A CA 1
ATOM 810 C C . GLN A 1 100 ? -8.838 -10.294 4.753 1.00 95.50 100 GLN A C 1
ATOM 812 O O . GLN A 1 100 ? -8.745 -9.455 5.653 1.00 95.50 100 GLN A O 1
ATOM 817 N N . PHE A 1 101 ? -9.486 -11.444 4.919 1.00 96.38 101 PHE A N 1
ATOM 818 C CA . PHE A 1 101 ? -10.124 -11.800 6.178 1.00 96.38 101 PHE A CA 1
ATOM 819 C C . PHE A 1 101 ? -9.076 -12.160 7.248 1.00 96.38 101 PHE A C 1
ATOM 821 O O . PHE A 1 101 ? -8.296 -13.094 7.081 1.00 96.38 101 PHE A O 1
ATOM 828 N N . ARG A 1 102 ? -9.070 -11.411 8.355 1.00 96.88 102 ARG A N 1
ATOM 829 C CA . ARG A 1 102 ? -8.218 -11.564 9.545 1.00 96.88 102 ARG A CA 1
ATOM 830 C C . ARG A 1 102 ? -9.092 -11.573 10.810 1.00 96.88 102 ARG A C 1
ATOM 832 O O . ARG A 1 102 ? -9.268 -10.534 11.460 1.00 96.88 102 ARG A O 1
ATOM 839 N N . PRO A 1 103 ? -9.714 -12.720 11.148 1.00 96.31 103 PRO A N 1
ATOM 840 C CA . PRO A 1 103 ? -10.604 -12.829 12.305 1.00 96.31 103 PRO A CA 1
ATOM 841 C C . PRO A 1 103 ? -9.862 -12.678 13.637 1.00 96.31 103 PRO A C 1
ATOM 843 O O . PRO A 1 103 ? -10.458 -12.251 14.622 1.00 96.31 103 PRO A O 1
ATOM 846 N N . ASP A 1 104 ? -8.570 -12.996 13.656 1.00 96.94 104 ASP A N 1
ATOM 847 C CA . ASP A 1 104 ? -7.656 -12.785 14.775 1.00 96.94 104 ASP A CA 1
ATOM 848 C C . ASP A 1 104 ? -7.528 -11.292 15.112 1.00 96.94 104 ASP A C 1
ATOM 850 O O . ASP A 1 104 ? -7.786 -10.893 16.249 1.00 96.94 104 ASP A O 1
ATOM 854 N N . VAL A 1 105 ? -7.258 -10.450 14.107 1.00 96.81 105 VAL A N 1
ATOM 855 C CA . VAL A 1 105 ? -7.167 -8.989 14.263 1.00 96.81 105 VAL A CA 1
ATOM 856 C C . VAL A 1 105 ? -8.507 -8.430 14.742 1.00 96.81 105 VAL A C 1
ATOM 858 O O . VAL A 1 105 ? -8.571 -7.705 15.734 1.00 96.81 105 VAL A O 1
ATOM 861 N N . TYR A 1 106 ? -9.611 -8.822 14.102 1.00 96.31 106 TYR A N 1
ATOM 862 C CA . TYR A 1 106 ? -10.940 -8.387 14.535 1.00 96.31 106 TYR A CA 1
ATOM 863 C C . TYR A 1 106 ? -11.264 -8.817 15.969 1.00 96.31 106 TYR 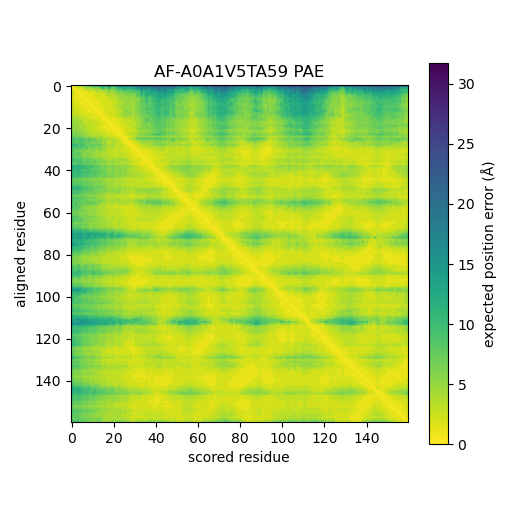A C 1
ATOM 865 O O . TYR A 1 106 ? -11.772 -8.017 16.754 1.00 96.31 106 TYR A O 1
ATOM 873 N N . GLY A 1 107 ? -10.934 -10.053 16.345 1.00 95.88 107 GLY A N 1
ATOM 874 C CA . GLY A 1 107 ? -11.155 -10.577 17.689 1.00 95.88 107 GLY A CA 1
ATOM 875 C C . GLY A 1 107 ? -10.482 -9.739 18.778 1.00 95.88 107 GLY A C 1
ATOM 876 O O . GLY A 1 107 ? -11.111 -9.488 19.811 1.00 95.88 107 GLY A O 1
ATOM 877 N N . VAL A 1 108 ? -9.254 -9.273 18.519 1.00 95.62 108 VAL A N 1
ATOM 878 C CA . VAL A 1 108 ? -8.462 -8.423 19.425 1.00 95.62 108 VAL A CA 1
ATOM 879 C C . VAL A 1 108 ? -9.039 -7.008 19.525 1.00 95.62 108 VAL A C 1
ATOM 881 O O . VAL A 1 108 ? -9.196 -6.480 20.625 1.00 95.62 108 VAL A O 1
ATOM 884 N N . PHE A 1 109 ? -9.391 -6.401 18.392 1.00 95.56 109 PHE A N 1
ATOM 885 C CA . PHE A 1 109 ? -9.679 -4.965 18.312 1.00 95.56 109 PHE A CA 1
ATOM 886 C C . PHE A 1 109 ? -11.169 -4.593 18.424 1.00 95.56 109 PHE A C 1
ATOM 888 O O . PHE A 1 109 ? -11.499 -3.461 18.786 1.00 95.56 109 PHE A O 1
ATOM 895 N N . ARG A 1 110 ? -12.105 -5.528 18.190 1.00 93.62 110 ARG A N 1
ATOM 896 C CA . ARG A 1 110 ? -13.563 -5.245 18.149 1.00 93.62 110 ARG A CA 1
ATOM 897 C C . ARG A 1 110 ? -14.142 -4.615 19.411 1.00 93.62 110 ARG A C 1
ATOM 899 O O . ARG A 1 110 ? -15.175 -3.961 19.341 1.00 93.62 110 ARG A O 1
ATOM 906 N N . LYS A 1 111 ? -13.507 -4.822 20.568 1.00 91.69 111 LYS A N 1
ATOM 907 C CA . LYS A 1 111 ? -13.976 -4.271 21.849 1.00 91.69 111 LYS A CA 1
ATOM 908 C C . LYS A 1 111 ? -13.388 -2.897 22.174 1.00 91.69 111 LYS A C 1
ATOM 910 O O . LYS A 1 111 ? -13.951 -2.208 23.016 1.00 91.69 111 LYS A O 1
ATOM 915 N N . THR A 1 112 ? -12.269 -2.518 21.559 1.00 90.44 112 THR A N 1
ATOM 916 C CA . THR A 1 112 ? -11.450 -1.378 22.002 1.00 90.44 112 THR A CA 1
ATOM 917 C C . THR A 1 112 ? -11.317 -0.272 20.963 1.00 90.44 112 THR A C 1
ATOM 919 O O . THR A 1 112 ? -11.196 0.882 21.357 1.00 90.44 112 THR A O 1
ATOM 922 N N . THR A 1 113 ? -11.351 -0.583 19.664 1.00 82.75 113 THR A N 1
ATOM 923 C CA . THR A 1 113 ? -10.946 0.377 18.616 1.00 82.75 113 THR A CA 1
ATOM 924 C C . THR A 1 113 ? -11.938 0.500 17.459 1.00 82.75 113 THR A C 1
ATOM 926 O O . THR A 1 113 ? -11.543 0.831 16.349 1.00 82.75 113 THR A O 1
ATOM 929 N N . GLY A 1 114 ? -13.227 0.208 17.669 1.00 86.69 114 GLY A N 1
ATOM 930 C CA . GLY A 1 114 ? -14.268 0.469 16.659 1.00 86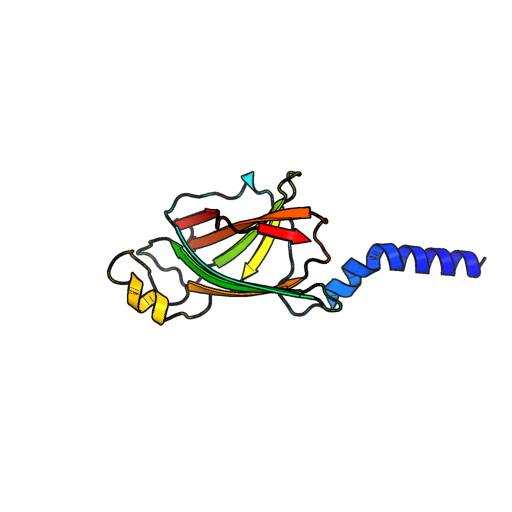.69 114 GLY A CA 1
ATOM 931 C C . GLY A 1 114 ? -13.992 -0.145 15.278 1.00 86.69 114 GLY A C 1
ATOM 932 O O . GLY A 1 114 ? -14.321 0.462 14.266 1.00 86.69 114 GLY A O 1
ATOM 933 N N . ILE A 1 115 ? -13.337 -1.308 15.228 1.00 93.69 115 ILE A N 1
ATOM 934 C CA . ILE A 1 115 ? -13.117 -2.061 13.989 1.00 93.69 115 ILE A CA 1
ATOM 935 C C . ILE A 1 115 ? -14.443 -2.695 13.552 1.00 93.69 115 ILE A C 1
ATOM 937 O O . ILE A 1 115 ? -15.119 -3.343 14.353 1.00 93.69 115 ILE A O 1
ATOM 941 N N . TYR A 1 116 ? -14.835 -2.489 12.295 1.00 94.06 116 TYR A N 1
ATOM 942 C CA . TYR A 1 116 ? -16.179 -2.848 11.836 1.00 94.06 116 TYR A CA 1
ATOM 943 C C . TYR A 1 116 ? -16.353 -4.357 11.595 1.00 94.06 116 TYR A C 1
ATOM 945 O O . TYR A 1 116 ? -17.270 -4.976 12.134 1.00 94.06 116 TYR A O 1
ATOM 953 N N . ASN A 1 117 ? -15.451 -4.977 10.826 1.00 94.25 117 ASN A N 1
ATOM 954 C CA . ASN A 1 117 ? -15.499 -6.400 10.466 1.00 94.25 117 ASN A CA 1
ATOM 955 C C . ASN A 1 117 ? -14.090 -7.026 10.417 1.00 94.25 117 ASN A C 1
ATOM 957 O O . ASN A 1 117 ? -13.117 -6.413 10.848 1.00 94.25 117 ASN A O 1
ATOM 961 N N . GLY A 1 118 ? -13.979 -8.257 9.904 1.00 95.31 118 GLY A N 1
ATOM 962 C CA . GLY A 1 118 ? -12.717 -8.995 9.775 1.00 95.31 118 GLY A CA 1
ATOM 963 C C . GLY A 1 118 ? -11.867 -8.692 8.539 1.00 95.31 118 GLY A C 1
ATOM 964 O O . GLY A 1 118 ? -10.784 -9.253 8.430 1.00 95.31 118 GLY A O 1
ATOM 965 N N . MET A 1 119 ? -12.301 -7.842 7.609 1.00 96.38 119 MET A N 1
ATOM 966 C CA . MET A 1 119 ? -11.610 -7.603 6.335 1.00 96.38 119 MET A CA 1
ATOM 967 C C . MET A 1 119 ? -10.496 -6.562 6.490 1.00 96.38 119 MET A C 1
ATOM 969 O O . MET A 1 119 ? -10.594 -5.452 5.985 1.00 96.38 119 MET A O 1
ATOM 973 N N . ASN A 1 120 ? -9.437 -6.890 7.233 1.00 96.62 120 ASN A N 1
ATOM 974 C CA . ASN A 1 120 ? -8.376 -5.930 7.583 1.00 96.62 120 ASN A CA 1
ATOM 975 C C . ASN A 1 120 ? -6.978 -6.368 7.149 1.00 96.62 120 ASN A C 1
ATOM 977 O O . ASN A 1 120 ? -6.022 -5.636 7.377 1.00 96.62 120 ASN A O 1
ATOM 981 N N . GLY A 1 121 ? -6.843 -7.557 6.565 1.00 97.19 121 GLY A N 1
ATOM 982 C CA . GLY A 1 121 ? -5.559 -8.115 6.169 1.00 97.19 121 GLY A CA 1
ATOM 983 C C . GLY A 1 121 ? -5.022 -7.534 4.867 1.00 97.19 121 GLY A C 1
ATOM 984 O O . GLY A 1 121 ? -5.776 -7.178 3.961 1.00 97.19 121 GLY A O 1
ATOM 985 N N . ILE A 1 122 ? -3.699 -7.516 4.774 1.00 96.75 122 ILE A N 1
ATOM 986 C CA . ILE A 1 122 ? -2.914 -7.209 3.586 1.00 96.75 122 ILE A CA 1
ATOM 987 C C . ILE A 1 122 ? -2.121 -8.470 3.256 1.00 96.75 122 ILE A C 1
ATOM 989 O O . ILE A 1 122 ? -1.428 -9.023 4.109 1.00 96.75 122 ILE A O 1
ATOM 993 N N . ASN A 1 123 ? -2.246 -8.944 2.023 1.00 95.06 123 ASN A N 1
ATOM 994 C CA . ASN A 1 123 ? -1.445 -10.040 1.498 1.00 95.06 123 ASN A CA 1
ATOM 995 C C . ASN A 1 123 ? -1.252 -9.774 0.007 1.00 95.06 123 ASN A C 1
ATOM 997 O O . ASN A 1 123 ? -2.169 -9.991 -0.787 1.00 95.06 123 ASN A O 1
ATOM 1001 N N . CYS A 1 124 ? -0.105 -9.205 -0.349 1.00 94.62 124 CYS A N 1
ATOM 1002 C CA . CYS A 1 124 ? 0.099 -8.643 -1.673 1.00 94.62 124 CYS A CA 1
ATOM 1003 C C . CYS A 1 124 ? 1.467 -9.025 -2.229 1.00 94.62 124 CYS A C 1
ATOM 1005 O O . CYS A 1 124 ? 2.488 -8.803 -1.583 1.00 94.62 124 CYS A O 1
ATOM 1007 N N . LYS A 1 125 ? 1.473 -9.533 -3.465 1.00 95.44 125 LYS A N 1
ATOM 1008 C CA . LYS A 1 125 ? 2.666 -9.638 -4.309 1.00 95.44 125 LYS A CA 1
ATOM 1009 C C . LYS A 1 125 ? 2.610 -8.574 -5.390 1.00 95.44 125 LYS A C 1
ATOM 1011 O O . LYS A 1 125 ? 1.550 -8.389 -5.997 1.00 95.44 125 LYS A O 1
ATOM 1016 N N . PHE A 1 126 ? 3.713 -7.875 -5.611 1.00 95.56 126 PHE A N 1
ATOM 1017 C CA . PHE A 1 126 ? 3.794 -6.838 -6.633 1.00 95.56 126 PHE A CA 1
ATOM 1018 C C . PHE A 1 126 ? 5.177 -6.774 -7.277 1.00 95.56 126 PHE A C 1
ATOM 1020 O O . PHE A 1 126 ? 6.171 -7.165 -6.679 1.00 95.56 126 PHE A O 1
ATOM 1027 N N . SER A 1 127 ? 5.230 -6.260 -8.506 1.00 95.50 127 SER A N 1
ATOM 1028 C CA . SER A 1 127 ? 6.475 -6.070 -9.259 1.00 95.50 127 SER A CA 1
ATOM 1029 C C . SER A 1 127 ? 7.004 -4.643 -9.114 1.00 95.50 127 SER A C 1
ATOM 1031 O O . SER A 1 127 ? 6.238 -3.678 -9.213 1.00 95.50 127 SER A O 1
ATOM 1033 N N . THR A 1 128 ? 8.323 -4.506 -8.962 1.00 95.00 128 THR A N 1
ATOM 1034 C CA . THR A 1 128 ? 9.022 -3.211 -8.857 1.00 95.00 128 THR A CA 1
ATOM 1035 C C . THR A 1 128 ? 9.590 -2.692 -10.184 1.00 95.00 128 THR A C 1
ATOM 1037 O O . THR A 1 128 ? 10.059 -1.558 -10.240 1.00 95.00 128 THR A O 1
ATOM 1040 N N . ILE A 1 129 ? 9.476 -3.439 -11.293 1.00 91.94 129 ILE A N 1
ATOM 1041 C CA . ILE A 1 129 ? 10.061 -3.099 -12.614 1.00 91.94 129 ILE A CA 1
ATOM 1042 C C . ILE A 1 129 ? 9.637 -1.715 -13.152 1.00 91.94 129 ILE A C 1
ATOM 1044 O O . ILE A 1 129 ? 10.354 -1.094 -13.940 1.00 91.94 129 ILE A O 1
ATOM 1048 N N . GLY A 1 130 ? 8.467 -1.217 -12.742 1.00 88.00 130 GLY A N 1
ATOM 1049 C CA . GLY A 1 130 ? 7.954 0.107 -13.118 1.00 88.00 130 GLY A CA 1
ATOM 1050 C C . GLY A 1 130 ? 8.405 1.261 -12.212 1.00 88.00 130 GLY A C 1
ATOM 1051 O O . GLY A 1 130 ? 8.025 2.411 -12.459 1.00 88.00 130 GLY A O 1
ATOM 1052 N N . MET A 1 131 ? 9.164 0.971 -11.156 1.00 94.56 131 MET A N 1
ATOM 1053 C CA . MET A 1 131 ? 9.646 1.942 -10.178 1.00 94.56 131 MET A CA 1
ATOM 1054 C C . MET A 1 131 ? 11.058 2.410 -10.531 1.00 94.56 131 MET A C 1
ATOM 1056 O O . MET A 1 131 ? 11.844 1.716 -11.169 1.00 94.56 131 MET A O 1
ATOM 1060 N N . GLU A 1 132 ? 11.387 3.631 -10.121 1.00 94.69 132 GLU A N 1
ATOM 1061 C CA . GLU A 1 132 ? 12.763 4.119 -10.217 1.00 94.69 132 GLU A CA 1
ATOM 1062 C C . GLU A 1 132 ? 13.614 3.488 -9.110 1.00 94.69 132 GLU A C 1
ATOM 1064 O O . GLU A 1 132 ? 13.124 3.294 -7.999 1.00 94.69 132 GLU A O 1
ATOM 1069 N N . LYS A 1 133 ? 14.894 3.229 -9.376 1.00 94.75 133 LYS A N 1
ATOM 1070 C CA . LYS A 1 133 ? 15.827 2.784 -8.335 1.00 94.75 133 LYS A CA 1
ATOM 1071 C C . LYS A 1 133 ? 15.956 3.821 -7.217 1.00 94.75 133 LYS A C 1
ATOM 1073 O O . LYS A 1 133 ? 15.994 5.027 -7.473 1.00 94.75 133 LYS A O 1
ATOM 1078 N N . GLY A 1 134 ? 16.053 3.361 -5.979 1.00 96.25 134 GLY A N 1
ATOM 1079 C CA . GLY A 1 134 ? 16.195 4.207 -4.801 1.00 96.25 134 GLY A CA 1
ATOM 1080 C C . GLY A 1 134 ? 15.533 3.631 -3.555 1.00 96.25 134 GLY A C 1
ATOM 1081 O O . GLY A 1 134 ? 14.995 2.529 -3.562 1.00 96.25 134 GLY A O 1
ATOM 1082 N N . SER A 1 135 ? 15.568 4.413 -2.475 1.00 97.56 135 SER A N 1
ATOM 1083 C CA . SER A 1 135 ? 14.873 4.089 -1.231 1.00 97.56 135 SER A CA 1
ATOM 1084 C C . SER A 1 135 ? 13.515 4.777 -1.151 1.00 97.56 135 SER A C 1
ATOM 1086 O O . SER A 1 135 ? 13.346 5.935 -1.557 1.00 97.56 135 SER A O 1
ATOM 1088 N N . TYR A 1 136 ? 12.547 4.044 -0.617 1.00 98.19 136 TYR A N 1
ATOM 1089 C CA . TYR A 1 136 ? 11.154 4.441 -0.526 1.00 98.19 136 TYR A CA 1
ATOM 1090 C C . TYR A 1 136 ? 10.650 4.259 0.895 1.00 98.19 136 TYR A C 1
ATOM 1092 O O . TYR A 1 136 ? 10.704 3.154 1.424 1.00 98.19 136 TYR A O 1
ATOM 1100 N N . LYS A 1 137 ? 10.067 5.307 1.475 1.00 98.06 137 LYS A N 1
ATOM 1101 C CA . LYS A 1 137 ? 9.245 5.163 2.679 1.00 98.06 137 LYS A CA 1
ATOM 1102 C C . LYS A 1 137 ? 7.948 4.451 2.345 1.00 98.06 137 LYS A C 1
ATOM 1104 O O . LYS A 1 137 ? 7.286 4.792 1.356 1.00 98.06 137 LYS A O 1
ATOM 1109 N N . VAL A 1 138 ? 7.582 3.502 3.198 1.00 97.88 138 VAL A N 1
ATOM 1110 C CA . VAL A 1 138 ? 6.362 2.714 3.053 1.00 97.88 138 VAL A CA 1
ATOM 1111 C C . VAL A 1 138 ? 5.257 3.305 3.918 1.00 97.88 138 VAL A C 1
ATOM 1113 O O . VAL A 1 138 ? 5.363 3.366 5.145 1.00 97.88 138 VAL A O 1
ATOM 1116 N N . TYR A 1 139 ? 4.163 3.689 3.270 1.00 98.25 139 TYR A N 1
ATOM 1117 C CA . TYR A 1 139 ? 2.927 4.102 3.917 1.00 98.25 139 TYR A CA 1
ATOM 1118 C C . TYR A 1 139 ? 1.818 3.096 3.617 1.00 98.25 139 TYR A C 1
ATOM 1120 O O . TYR A 1 139 ? 1.784 2.496 2.543 1.00 98.25 139 TYR A O 1
ATOM 1128 N N . ILE A 1 140 ? 0.866 2.962 4.535 1.00 98.19 140 ILE A N 1
ATOM 1129 C CA . ILE A 1 140 ? -0.383 2.241 4.292 1.00 98.19 140 ILE A CA 1
ATOM 1130 C C . ILE A 1 140 ? -1.516 3.248 4.189 1.00 98.19 140 ILE A C 1
ATOM 1132 O O . ILE A 1 140 ? -1.776 4.010 5.120 1.00 98.19 140 ILE A O 1
ATOM 1136 N N . GLN A 1 141 ? -2.193 3.246 3.046 1.00 98.06 141 GLN A N 1
ATOM 1137 C CA . GLN A 1 141 ? -3.437 3.972 2.865 1.00 98.06 141 GLN A CA 1
ATOM 1138 C C . GLN A 1 141 ? -4.602 3.044 3.198 1.00 98.06 141 GLN A C 1
ATOM 1140 O O . GLN A 1 141 ? -4.771 2.004 2.563 1.00 98.06 141 GLN A O 1
ATOM 1145 N N . VAL A 1 142 ? -5.437 3.456 4.145 1.00 97.25 142 VAL A N 1
ATOM 1146 C CA . VAL A 1 142 ? -6.692 2.781 4.479 1.00 97.25 142 VAL A CA 1
ATOM 1147 C C . VAL A 1 142 ? -7.843 3.673 4.050 1.00 97.25 142 VAL A C 1
ATOM 1149 O O . VAL A 1 142 ? -7.883 4.847 4.410 1.00 97.25 142 VAL A O 1
ATOM 1152 N N . ILE A 1 143 ? -8.779 3.120 3.290 1.00 96.31 143 ILE A N 1
ATOM 1153 C CA . ILE A 1 143 ? -10.048 3.761 2.948 1.00 96.31 143 ILE A CA 1
ATOM 1154 C C . ILE A 1 143 ? -11.133 2.800 3.415 1.00 96.31 143 ILE A C 1
ATOM 1156 O O . ILE A 1 143 ? -11.385 1.796 2.756 1.00 96.31 143 ILE A O 1
ATOM 1160 N N . GLU A 1 144 ? -11.728 3.068 4.574 1.00 95.31 144 GLU A N 1
ATOM 1161 C CA . GLU A 1 144 ? -12.835 2.254 5.092 1.00 95.31 144 GLU A CA 1
ATOM 1162 C C . GLU A 1 144 ? -14.113 2.515 4.294 1.00 95.31 144 GLU A C 1
ATOM 1164 O O . GLU A 1 144 ? -14.830 1.594 3.919 1.00 95.31 144 GLU A O 1
ATOM 1169 N N . ASN A 1 145 ? -14.384 3.793 4.038 1.00 93.00 145 ASN A N 1
ATOM 1170 C CA . ASN A 1 145 ? -15.560 4.310 3.348 1.00 93.00 145 ASN A CA 1
ATOM 1171 C C . ASN A 1 145 ? -15.298 5.773 2.945 1.00 93.00 145 ASN A C 1
ATOM 1173 O O . ASN A 1 145 ? -14.197 6.294 3.139 1.00 93.00 145 ASN A O 1
ATOM 1177 N N . ASP A 1 146 ? -16.320 6.459 2.435 1.00 92.25 146 ASP A N 1
ATOM 1178 C CA . ASP A 1 146 ? -16.215 7.849 1.967 1.00 92.25 146 ASP A CA 1
ATOM 1179 C C . ASP A 1 146 ? -15.860 8.852 3.079 1.00 92.25 146 ASP A C 1
ATOM 1181 O O . ASP A 1 146 ? -15.407 9.964 2.803 1.00 92.25 146 ASP A O 1
ATOM 1185 N N . THR A 1 147 ? -16.053 8.470 4.344 1.00 92.62 147 THR A N 1
ATOM 1186 C CA . THR A 1 147 ? -15.861 9.350 5.503 1.00 92.62 147 THR A CA 1
ATOM 1187 C C . THR A 1 147 ? -14.648 9.001 6.353 1.00 92.62 147 THR A C 1
ATOM 1189 O O . THR A 1 147 ? -14.147 9.881 7.048 1.00 92.62 147 THR A O 1
ATOM 1192 N N . ASN A 1 148 ? -14.147 7.766 6.298 1.00 95.69 148 ASN A N 1
ATOM 1193 C CA . ASN A 1 148 ? -13.033 7.305 7.117 1.00 95.69 148 ASN A CA 1
ATOM 1194 C C . ASN A 1 148 ? -11.875 6.828 6.244 1.00 95.69 148 ASN A C 1
ATOM 1196 O O . ASN A 1 148 ? -11.921 5.751 5.645 1.00 95.69 148 ASN A O 1
ATOM 1200 N N . TYR A 1 149 ? -10.814 7.628 6.203 1.00 96.25 149 TYR A N 1
ATO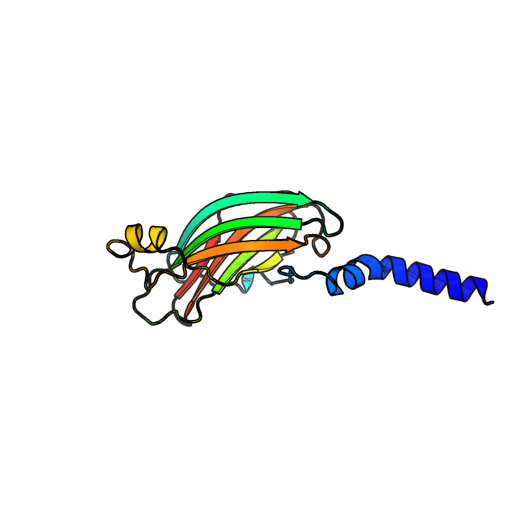M 1201 C CA . TYR A 1 149 ? -9.615 7.315 5.444 1.00 96.25 149 TYR A CA 1
ATOM 1202 C C . TYR A 1 149 ? -8.359 7.860 6.126 1.00 96.25 149 TYR A C 1
ATOM 1204 O O . TYR A 1 149 ? -8.380 8.859 6.853 1.00 96.25 149 TYR A O 1
ATOM 1212 N N . SER A 1 150 ? -7.237 7.196 5.887 1.00 97.38 150 SER A N 1
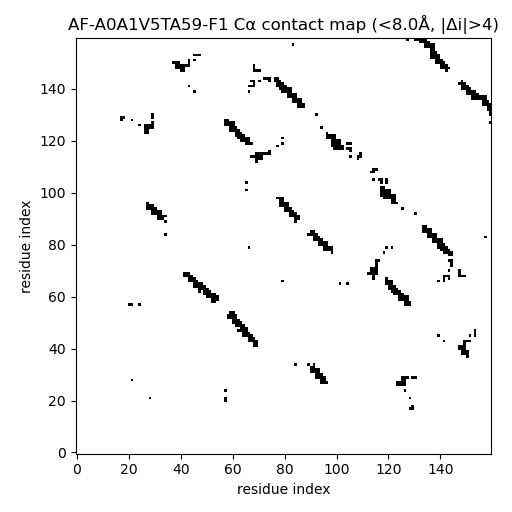ATOM 1213 C CA . SER A 1 150 ? -5.956 7.554 6.477 1.00 97.38 150 SER A CA 1
ATOM 1214 C C . SER A 1 150 ? -4.795 7.136 5.591 1.00 97.38 150 SER A C 1
ATOM 1216 O O . SER A 1 150 ? -4.898 6.189 4.812 1.00 97.38 150 SER A O 1
ATOM 1218 N N . VAL A 1 151 ? -3.675 7.831 5.750 1.00 97.94 151 VAL A N 1
ATOM 1219 C CA . VAL A 1 151 ? -2.368 7.432 5.228 1.00 97.94 151 VAL A CA 1
ATOM 1220 C C . VAL A 1 151 ? -1.425 7.388 6.417 1.00 97.94 151 VAL A C 1
ATOM 1222 O O . VAL A 1 151 ? -1.217 8.404 7.079 1.00 97.94 151 VAL A O 1
ATOM 1225 N N . TYR A 1 152 ? -0.890 6.209 6.700 1.00 97.94 152 TYR A N 1
ATOM 1226 C CA . TYR A 1 152 ? -0.080 5.941 7.879 1.00 97.94 152 TYR A CA 1
ATOM 1227 C C . TYR A 1 152 ? 1.363 5.643 7.476 1.00 97.94 152 TYR A C 1
ATOM 1229 O O . TYR A 1 152 ? 1.588 4.766 6.645 1.00 97.94 152 TYR A O 1
ATOM 1237 N N . ASP A 1 153 ? 2.330 6.355 8.058 1.00 97.31 153 ASP A N 1
ATOM 1238 C CA . ASP A 1 153 ? 3.759 6.067 7.888 1.00 97.31 153 ASP A CA 1
ATOM 1239 C C . ASP A 1 153 ? 4.127 4.828 8.706 1.00 97.31 153 ASP A C 1
ATOM 1241 O O . ASP A 1 153 ? 3.992 4.826 9.929 1.00 97.31 153 ASP A O 1
ATOM 1245 N N . THR A 1 154 ? 4.563 3.760 8.042 1.00 97.25 154 THR A N 1
ATOM 1246 C CA . THR A 1 154 ? 4.881 2.507 8.737 1.00 97.25 154 THR A CA 1
ATOM 1247 C C . THR A 1 154 ? 6.242 2.532 9.428 1.00 97.25 154 THR A C 1
ATOM 1249 O O . THR A 1 154 ? 6.525 1.634 10.216 1.00 97.25 154 THR A O 1
ATOM 1252 N N . GLY A 1 155 ? 7.096 3.512 9.114 1.00 96.62 155 GLY A N 1
ATOM 1253 C CA . GLY A 1 155 ? 8.501 3.534 9.520 1.00 96.62 155 GLY A CA 1
ATOM 1254 C C . GLY A 1 155 ? 9.400 2.547 8.764 1.00 96.62 155 GLY A C 1
ATOM 1255 O O . GLY A 1 155 ? 10.608 2.558 8.984 1.00 96.62 155 GLY A O 1
ATOM 1256 N N . ASN A 1 156 ? 8.845 1.717 7.873 1.00 96.06 156 ASN A N 1
ATOM 1257 C CA . ASN A 1 156 ? 9.613 0.795 7.037 1.00 96.06 156 ASN A CA 1
ATOM 1258 C C . ASN A 1 156 ? 10.097 1.472 5.751 1.00 96.06 156 ASN A C 1
ATOM 1260 O O . ASN A 1 156 ? 9.479 2.416 5.244 1.00 96.06 156 ASN A O 1
ATOM 1264 N N . GLU A 1 157 ? 11.165 0.916 5.181 1.00 96.19 157 GLU A N 1
ATOM 1265 C CA . GLU A 1 157 ? 11.701 1.322 3.887 1.00 96.19 157 GLU A CA 1
ATOM 1266 C C . GLU A 1 157 ? 11.788 0.139 2.918 1.00 96.19 157 GLU A C 1
ATOM 1268 O O . GLU A 1 157 ? 12.091 -0.983 3.316 1.00 96.19 157 GLU A O 1
ATOM 1273 N N . LEU A 1 158 ? 11.553 0.417 1.636 1.00 95.81 158 LEU A N 1
ATOM 1274 C CA . LEU A 1 158 ? 11.816 -0.485 0.517 1.00 95.81 158 LEU A CA 1
ATOM 1275 C C . LEU A 1 158 ? 12.994 0.062 -0.298 1.00 95.81 158 LEU A C 1
ATOM 1277 O O . LEU A 1 158 ? 13.037 1.259 -0.597 1.00 95.81 158 LEU A O 1
ATOM 1281 N N . ILE A 1 159 ? 13.931 -0.808 -0.673 1.00 95.19 159 ILE A N 1
ATOM 1282 C CA . ILE A 1 159 ? 15.110 -0.465 -1.477 1.00 95.19 159 ILE A CA 1
ATOM 1283 C C . ILE A 1 159 ? 15.024 -1.213 -2.808 1.00 95.19 159 ILE A C 1
ATOM 1285 O O . ILE A 1 159 ? 14.874 -2.430 -2.807 1.00 95.19 159 ILE A O 1
ATOM 1289 N N . ILE A 1 160 ? 15.131 -0.473 -3.916 1.00 90.81 160 ILE A N 1
ATOM 1290 C CA . ILE A 1 160 ? 15.101 -0.975 -5.303 1.00 90.81 160 ILE A CA 1
ATOM 1291 C C . ILE A 1 160 ? 16.360 -0.518 -6.045 1.00 90.81 160 ILE A C 1
ATOM 1293 O O . ILE A 1 160 ? 16.726 0.674 -5.893 1.00 90.81 160 ILE A O 1
#

Nearest PDB structures (foldseek):
  4zob-assembly1_A  TM=4.400E-01  e=3.748E-02  Listeria innocua Clip11262
  3zk4-assembly1_B  TM=5.468E-01  e=1.744E+00  Lupinus luteus
  7uwk-assembly1_D  TM=3.287E-01  e=4.190E-01  Homo sapiens
  8bd3-assembly1_f1  TM=2.616E-01  e=1.065E+00  Chlorella ohadii
  5wtb-assembly4_C  TM=2.052E-01  e=1.255E+00  Staphylococcus aureus subsp. aureus Mu50

pLDDT: mean 94.08, std 3.8, range [70.0, 98.31]

Mean predicted aligned error: 4.14 Å

Foldseek 3Di:
DVVVVVVVVVVVCVVCVLVVVVVPDPFWEKDWDQPVPADADFDKDWDWPDWDQPQDPQRKIKTKTWMDTADPDAQVVKWKKKKWQFPPDSIIIITTFFFDFAVVVCVVPVVPGNDHHRRTIGTGMYGCSPPDFHKTFIWMWIDSDPNHIHIGGNVDMDGD

Solvent-accessible surface area (backbone atoms only — not comparable to full-atom values): 8900 Å² total; per-residue (Å²): 113,69,68,60,53,52,50,52,52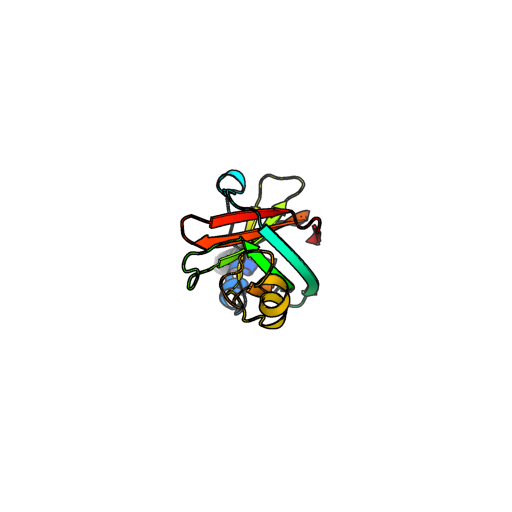,51,54,51,46,64,76,40,42,64,65,57,54,57,70,75,53,87,59,36,60,65,41,82,47,67,66,89,74,64,65,64,81,41,69,68,51,75,48,82,74,47,75,46,83,68,43,69,98,53,42,26,36,38,40,33,35,36,49,45,49,56,39,93,62,84,41,92,80,37,41,41,30,44,31,38,37,37,75,88,49,90,55,24,35,35,32,71,33,69,48,29,83,30,60,67,60,31,68,70,34,50,86,77,53,44,45,74,66,34,63,30,21,40,70,41,49,33,43,48,76,89,57,78,74,46,50,20,44,36,27,41,35,33,34,40,44,101,83,34,27,20,64,42,80,68,84,45,73,48,79,86

Radius of gyration: 18.72 Å; Cα contacts (8 Å, |Δi|>4): 351; chains: 1; bounding box: 40×29×68 Å

Sequence (160 aa):
MYHLVIIVICVLYLFFANTIALLFYNGSKVEKVNFDSLKSNSKAYVSVESSEHLGGMFEEEYFHGWAFCETKVDNTNKQINIIFKNNKTNKCYRVKSNAQFRPDVYGVFRKTTGIYNGMNGINCKFSTIGMEKGSYKVYIQVIENDTNYSVYDTGNELII